Protein AF-A0A2V8PNI6-F1 (afdb_monomer_lite)

Foldseek 3Di:
DFDFPPPPVPVCPVPVDPDPPPPDAPWDWDQDPNDTFIWHFPQWDKGKDWDGDGDDPPDDQKDKDKTKMKMWTKGWTFGDDPVVVDSPGDIDIDIDIWMFMKIWIWGQDPVVRDTDTPDIDTDTDDDPPPCVVVVVVVVVVVVVVVVVVPDDPPPPPDD

Sequence (159 aa):
MVAQAIVAGKEFTHRVPLIPASQAPPYGALILDGQTRGGFFDGSGLRFSTGFVTIPLDAESQLTLSTTFSMSGIVDFQEINLQGGGLTGFTFSTDVFGSGIASFSLVFSPISREYEIRSAQYDFQPVPEPATLFLFATGIVGLAARYRSRHPKNDSSQS

Secondary structure (DSSP, 8-state):
--------------------TTS---EEEEEETTEEEEEE--S-EEEEEE---PPPTT--SEEEEEEEEEEEEEEEEEE-BTTTTBS-S-EEEEEEEEEEEEEEEEEEETTTTEEEEEEEEEEEPPPPPPHHHHHHHHHHHHHHHHHHTT---------

Structure (mmCIF, N/CA/C/O backbone):
data_AF-A0A2V8PNI6-F1
#
_entry.id   AF-A0A2V8PNI6-F1
#
loop_
_atom_site.group_PDB
_atom_site.id
_atom_site.type_symbol
_atom_site.label_atom_id
_atom_site.label_alt_id
_atom_site.label_comp_id
_atom_site.label_asym_id
_atom_site.label_entity_id
_atom_site.label_seq_id
_atom_site.pdbx_PDB_ins_code
_atom_site.Cartn_x
_atom_site.Cartn_y
_atom_site.Cartn_z
_atom_site.occupancy
_atom_site.B_iso_or_equiv
_atom_site.auth_seq_id
_atom_site.auth_comp_id
_atom_site.auth_asym_id
_atom_site.auth_atom_id
_atom_site.pdbx_PDB_model_num
ATOM 1 N N . MET A 1 1 ? 7.223 -16.211 -30.181 1.00 37.88 1 MET A N 1
ATOM 2 C CA . MET A 1 1 ? 8.232 -16.049 -29.112 1.00 37.88 1 MET A CA 1
ATOM 3 C C . MET A 1 1 ? 7.594 -15.127 -28.082 1.00 37.88 1 MET A C 1
ATOM 5 O O . MET A 1 1 ? 7.250 -14.021 -28.461 1.00 37.88 1 MET A O 1
ATOM 9 N N . VAL A 1 2 ? 7.272 -15.609 -26.878 1.00 30.47 2 VAL A N 1
ATOM 10 C CA . VAL A 1 2 ? 6.553 -14.832 -25.844 1.00 30.47 2 VAL A CA 1
ATOM 11 C C . VAL A 1 2 ? 7.596 -14.229 -24.909 1.00 30.47 2 VAL A C 1
ATOM 13 O O . VAL A 1 2 ? 8.375 -14.975 -24.320 1.00 30.47 2 VAL A O 1
ATOM 16 N N . ALA A 1 3 ? 7.649 -12.902 -24.803 1.00 33.03 3 ALA A N 1
ATOM 17 C CA . ALA A 1 3 ? 8.516 -12.225 -23.847 1.00 33.03 3 ALA A CA 1
ATOM 18 C C . ALA A 1 3 ? 7.805 -12.179 -22.486 1.00 33.03 3 ALA A C 1
ATOM 20 O O . ALA A 1 3 ? 6.832 -11.453 -22.304 1.00 33.03 3 ALA A O 1
ATOM 21 N N . GLN A 1 4 ? 8.258 -12.996 -21.536 1.00 29.08 4 GLN A N 1
ATOM 22 C CA . GLN A 1 4 ? 7.790 -12.928 -20.154 1.00 29.08 4 GLN A CA 1
ATOM 23 C C . GLN A 1 4 ? 8.568 -11.818 -19.442 1.00 29.08 4 GLN A C 1
ATOM 25 O O . GLN A 1 4 ? 9.727 -11.997 -19.071 1.00 29.08 4 GLN A O 1
ATOM 30 N N . ALA A 1 5 ? 7.939 -10.657 -19.265 1.00 37.09 5 ALA A N 1
ATOM 31 C CA . ALA A 1 5 ? 8.447 -9.635 -18.365 1.00 37.09 5 ALA A CA 1
ATOM 32 C C . ALA A 1 5 ? 8.143 -10.081 -16.930 1.00 37.09 5 ALA A C 1
ATOM 34 O O . ALA A 1 5 ? 7.051 -9.874 -16.404 1.00 37.09 5 ALA A O 1
ATOM 35 N N . ILE A 1 6 ? 9.104 -10.755 -16.301 1.00 34.34 6 ILE A N 1
ATOM 36 C CA . ILE A 1 6 ? 9.063 -10.980 -14.860 1.00 34.34 6 ILE A CA 1
ATOM 37 C C . ILE A 1 6 ? 9.345 -9.615 -14.233 1.00 34.34 6 ILE A C 1
ATOM 39 O O . ILE A 1 6 ? 10.499 -9.218 -14.081 1.00 34.34 6 ILE A O 1
ATOM 43 N N . VAL A 1 7 ? 8.286 -8.889 -13.864 1.00 43.44 7 VAL A N 1
ATOM 44 C CA . VAL A 1 7 ? 8.383 -7.863 -12.821 1.00 43.44 7 VAL A CA 1
ATOM 45 C C . VAL A 1 7 ? 8.657 -8.642 -11.545 1.00 43.44 7 VAL A C 1
ATOM 47 O O . VAL A 1 7 ? 7.753 -9.008 -10.798 1.00 43.44 7 VAL A O 1
ATOM 50 N N . ALA A 1 8 ? 9.917 -9.041 -11.371 1.00 35.94 8 ALA A N 1
ATOM 51 C CA . ALA A 1 8 ? 10.354 -9.655 -10.143 1.00 35.94 8 ALA A CA 1
ATOM 52 C C . ALA A 1 8 ? 10.006 -8.635 -9.073 1.00 35.94 8 ALA A C 1
ATOM 54 O O . ALA A 1 8 ? 10.401 -7.471 -9.190 1.00 35.94 8 ALA A O 1
ATOM 55 N N . GLY A 1 9 ? 9.252 -9.067 -8.062 1.00 37.91 9 GLY A N 1
ATOM 56 C CA . GLY A 1 9 ? 9.191 -8.381 -6.785 1.00 37.91 9 GLY A CA 1
ATOM 57 C C . GLY A 1 9 ? 10.607 -8.350 -6.235 1.00 37.91 9 GLY A C 1
ATOM 58 O O . GLY A 1 9 ? 10.981 -9.159 -5.393 1.00 37.91 9 GLY A O 1
ATOM 59 N N . LYS A 1 10 ? 11.434 -7.461 -6.786 1.00 37.44 10 LYS A N 1
ATOM 60 C CA . LYS A 1 10 ? 12.663 -7.013 -6.180 1.00 37.44 10 LYS A CA 1
ATOM 61 C C . LYS A 1 10 ? 12.152 -6.492 -4.860 1.00 37.44 10 LYS A C 1
ATOM 63 O O . LYS A 1 10 ? 11.359 -5.551 -4.859 1.00 37.44 10 LYS A O 1
ATOM 68 N N . GLU A 1 11 ? 12.496 -7.175 -3.771 1.00 37.81 11 GLU A N 1
ATOM 69 C CA . GLU A 1 11 ? 12.337 -6.591 -2.456 1.00 37.81 11 GLU A CA 1
ATOM 70 C C . GLU A 1 11 ? 12.980 -5.217 -2.567 1.00 37.81 11 GLU A C 1
ATOM 72 O O . GLU A 1 11 ? 14.203 -5.072 -2.594 1.00 37.81 11 GLU A O 1
ATOM 77 N N . PHE A 1 12 ? 12.142 -4.192 -2.699 1.00 35.97 12 PHE A N 1
ATOM 78 C CA . PHE A 1 12 ? 12.519 -2.834 -2.408 1.00 35.97 12 PHE A CA 1
ATOM 79 C C . PHE A 1 12 ? 12.603 -2.813 -0.885 1.00 35.97 12 PHE A C 1
ATOM 81 O O . PHE A 1 12 ? 11.815 -2.184 -0.189 1.00 35.97 12 PHE A O 1
ATOM 88 N N . THR A 1 13 ? 13.582 -3.545 -0.341 1.00 38.50 13 THR A N 1
ATOM 89 C CA . THR A 1 13 ? 14.234 -3.091 0.864 1.00 38.50 13 THR A CA 1
ATOM 90 C C . THR A 1 13 ? 14.837 -1.777 0.420 1.00 38.50 13 THR A C 1
ATOM 92 O O . THR A 1 13 ? 15.921 -1.735 -0.166 1.00 38.50 13 THR A O 1
ATOM 95 N N . HIS A 1 14 ? 14.087 -0.697 0.616 1.00 37.94 14 HIS A N 1
ATOM 96 C CA . HIS A 1 14 ? 14.656 0.626 0.630 1.00 37.94 14 HIS A CA 1
ATOM 97 C C . HIS A 1 14 ? 15.595 0.620 1.837 1.00 37.94 14 HIS A C 1
ATOM 99 O O . HIS A 1 14 ? 15.253 1.079 2.922 1.00 37.94 14 HIS A O 1
ATOM 105 N N . ARG A 1 15 ? 16.773 0.001 1.679 1.00 34.53 15 ARG A N 1
ATOM 106 C CA . ARG A 1 15 ? 17.906 0.232 2.553 1.00 34.53 15 ARG A CA 1
ATOM 107 C C . ARG A 1 15 ? 18.235 1.673 2.267 1.00 34.53 15 ARG A C 1
ATOM 109 O O . ARG A 1 15 ? 18.914 1.973 1.287 1.00 34.53 15 ARG A O 1
ATOM 116 N N . VAL A 1 16 ? 17.626 2.549 3.062 1.00 38.28 16 VAL A N 1
ATOM 117 C CA . VAL A 1 16 ? 18.055 3.929 3.192 1.00 38.28 16 VAL A CA 1
ATOM 118 C C . VAL A 1 16 ? 19.576 3.823 3.281 1.00 38.28 16 VAL A C 1
ATOM 120 O O . VAL A 1 16 ? 20.061 3.094 4.157 1.00 38.28 16 VAL A O 1
ATOM 123 N N . PRO A 1 17 ? 20.333 4.367 2.307 1.00 38.78 17 PRO A N 1
ATOM 124 C CA . PRO A 1 17 ? 21.782 4.337 2.394 1.00 38.78 17 PRO A CA 1
ATOM 125 C C . PRO A 1 17 ? 22.153 4.840 3.787 1.00 38.78 17 PRO A C 1
ATOM 127 O O . PRO A 1 17 ? 21.441 5.678 4.335 1.00 38.78 17 PRO A O 1
ATOM 130 N N . LEU A 1 18 ? 23.212 4.304 4.394 1.00 37.12 18 LEU A N 1
ATOM 131 C CA . LEU A 1 18 ? 23.774 4.920 5.591 1.00 37.12 18 LEU A CA 1
ATOM 132 C C . LEU A 1 18 ? 24.238 6.308 5.162 1.00 37.12 18 LEU A C 1
ATOM 134 O O . LEU A 1 18 ? 25.344 6.484 4.651 1.00 37.12 18 LEU A O 1
ATOM 138 N N . ILE A 1 19 ? 23.327 7.268 5.249 1.00 42.69 19 ILE A N 1
ATOM 139 C CA . ILE A 1 19 ? 23.621 8.642 4.946 1.00 42.69 19 ILE A CA 1
ATOM 140 C C . ILE A 1 19 ? 24.630 9.052 6.023 1.00 42.69 19 ILE A C 1
ATOM 142 O O . ILE A 1 19 ? 24.412 8.728 7.197 1.00 42.69 19 ILE A O 1
ATOM 146 N N . PRO A 1 20 ? 25.759 9.699 5.673 1.00 42.91 20 PRO A N 1
ATOM 147 C CA . PRO A 1 20 ? 26.619 10.312 6.678 1.00 42.91 20 PRO A CA 1
ATOM 148 C C . PRO A 1 20 ? 25.741 11.079 7.670 1.00 42.91 20 PRO A C 1
ATOM 150 O O . PRO A 1 20 ? 24.773 11.710 7.253 1.00 42.91 20 PRO A O 1
ATOM 153 N N . ALA A 1 21 ? 26.061 11.006 8.965 1.00 49.56 21 ALA A N 1
ATOM 154 C CA . ALA A 1 21 ? 25.253 11.493 10.093 1.00 49.56 21 ALA A CA 1
ATOM 155 C C . ALA A 1 21 ? 24.895 13.006 10.072 1.00 49.56 21 ALA A C 1
ATOM 157 O O . ALA A 1 21 ? 24.484 13.563 11.084 1.00 49.56 21 ALA A O 1
ATOM 158 N N . SER A 1 22 ? 25.069 13.686 8.937 1.00 45.97 22 SER A N 1
ATOM 159 C CA . SER A 1 22 ? 24.695 15.066 8.662 1.00 45.97 22 SER A CA 1
ATOM 160 C C . SER A 1 22 ? 23.414 15.253 7.830 1.00 45.97 22 SER A C 1
ATOM 162 O O . SER A 1 22 ? 22.974 16.397 7.728 1.00 45.97 22 SER A O 1
ATOM 164 N N . GLN A 1 23 ? 22.777 14.217 7.254 1.00 49.72 23 GLN A N 1
ATOM 165 C CA . GLN A 1 23 ? 21.367 14.370 6.843 1.00 49.72 23 GLN A CA 1
ATOM 166 C C . GLN A 1 23 ? 20.493 14.036 8.036 1.00 49.72 23 GLN A C 1
ATOM 168 O O . GLN A 1 23 ? 20.449 12.896 8.494 1.00 49.72 23 GLN A O 1
ATOM 173 N N . ALA A 1 24 ? 19.813 15.057 8.542 1.00 55.28 24 ALA A N 1
ATOM 174 C CA . ALA A 1 24 ? 18.769 14.866 9.521 1.00 55.28 24 ALA A CA 1
ATOM 175 C C . ALA A 1 24 ? 17.774 13.798 9.024 1.00 55.28 24 ALA A C 1
ATOM 177 O O . ALA A 1 24 ? 17.491 13.758 7.819 1.00 55.28 24 ALA A O 1
ATOM 178 N N . PRO A 1 25 ? 17.265 12.926 9.914 1.00 60.56 25 PRO A N 1
ATOM 179 C CA . PRO A 1 25 ? 16.262 11.941 9.535 1.00 60.56 25 PRO A CA 1
ATOM 180 C C . PRO A 1 25 ? 15.090 12.651 8.843 1.00 60.56 25 PRO A C 1
ATOM 182 O O . PRO A 1 25 ? 14.822 13.815 9.158 1.00 60.56 25 PRO A O 1
ATOM 185 N N . PRO A 1 26 ? 14.405 11.997 7.889 1.00 59.66 26 PRO A N 1
ATOM 186 C CA . PRO A 1 26 ? 13.266 12.604 7.218 1.00 59.66 26 PRO A CA 1
ATOM 187 C C . PRO A 1 26 ? 12.241 13.042 8.271 1.00 59.66 26 PRO A C 1
ATOM 189 O O . PRO A 1 26 ? 11.607 12.212 8.924 1.00 59.66 26 PRO A O 1
ATOM 192 N N . TYR A 1 27 ? 12.127 14.358 8.462 1.00 73.88 27 TYR A N 1
ATOM 193 C CA . TYR A 1 27 ? 11.178 14.940 9.398 1.00 73.88 27 TYR A CA 1
ATOM 194 C C . TYR A 1 27 ? 9.771 14.754 8.842 1.00 73.88 27 TYR A C 1
ATOM 196 O O . TYR A 1 27 ? 9.462 15.180 7.727 1.00 73.88 27 TYR A O 1
ATOM 204 N N . GLY A 1 28 ? 8.928 14.100 9.628 1.00 80.06 28 GLY A N 1
ATOM 205 C CA . GLY A 1 28 ? 7.522 13.886 9.342 1.00 80.06 28 GLY A CA 1
ATOM 206 C C . GLY A 1 28 ? 6.638 14.670 10.303 1.00 80.06 28 GLY A C 1
ATOM 207 O O . GLY A 1 28 ? 7.038 15.004 11.421 1.00 80.06 28 GLY A O 1
ATOM 208 N N . ALA A 1 29 ? 5.412 14.930 9.863 1.00 82.00 29 ALA A N 1
ATOM 209 C CA . ALA A 1 29 ? 4.339 15.392 10.725 1.00 82.00 29 ALA A CA 1
ATOM 210 C C . ALA A 1 29 ? 3.300 14.276 10.859 1.00 82.00 29 ALA A C 1
ATOM 212 O O . ALA A 1 29 ? 2.832 13.742 9.852 1.00 82.00 29 ALA A O 1
ATOM 213 N N . LEU A 1 30 ? 2.938 13.937 12.092 1.00 82.38 30 LEU A N 1
ATOM 214 C CA . LEU A 1 30 ? 1.871 12.993 12.402 1.00 82.38 30 LEU A CA 1
ATOM 215 C C . LEU A 1 30 ? 0.697 13.761 13.013 1.00 82.38 30 LEU A C 1
ATOM 217 O O . LEU A 1 30 ? 0.890 14.520 13.960 1.00 82.38 30 LEU A O 1
ATOM 221 N N . ILE A 1 31 ? -0.512 13.576 12.483 1.00 84.12 31 ILE A N 1
ATOM 222 C CA . ILE A 1 31 ? -1.729 14.167 13.053 1.00 84.12 31 ILE A CA 1
ATOM 223 C C . ILE A 1 31 ? -2.437 13.088 13.870 1.00 84.12 31 ILE A C 1
ATOM 225 O O . ILE A 1 31 ? -2.991 12.147 13.304 1.00 84.12 31 ILE A O 1
ATOM 229 N N . LEU A 1 32 ? -2.423 13.235 15.193 1.00 80.88 32 LEU A N 1
ATOM 230 C CA . LEU A 1 32 ? -3.137 12.368 16.136 1.00 80.88 32 LEU A CA 1
ATOM 231 C C . LEU A 1 32 ? -4.093 13.228 16.952 1.00 80.88 32 LEU A C 1
ATOM 233 O O . LEU A 1 32 ? -3.683 14.255 17.490 1.00 80.88 32 LEU A O 1
ATOM 237 N N . ASP A 1 33 ? -5.364 12.834 17.020 1.00 85.81 33 ASP A N 1
ATOM 238 C CA . ASP A 1 33 ? -6.404 13.548 17.776 1.00 85.81 33 ASP A CA 1
ATOM 239 C C . ASP A 1 33 ? -6.505 15.048 17.423 1.00 85.81 33 ASP A C 1
ATOM 241 O O . ASP A 1 33 ? -6.743 15.908 18.270 1.00 85.81 33 ASP A O 1
ATOM 245 N N . GLY A 1 34 ? -6.270 15.382 16.148 1.00 87.06 34 GLY A N 1
ATOM 246 C CA . GLY A 1 34 ? -6.270 16.761 15.651 1.00 87.06 34 GLY A CA 1
ATOM 247 C C . GLY A 1 34 ? -5.031 17.588 16.021 1.00 87.06 34 GLY A C 1
ATOM 248 O O . GLY A 1 34 ? -4.988 18.775 15.705 1.00 87.06 34 GLY A O 1
ATOM 249 N N . GLN A 1 35 ? -4.021 16.992 16.659 1.00 86.06 35 GLN A N 1
ATOM 250 C CA . GLN A 1 35 ? -2.749 17.637 16.991 1.00 86.06 35 GLN A CA 1
ATOM 251 C C . GLN A 1 35 ? -1.650 17.202 16.017 1.00 86.06 35 GLN A C 1
ATOM 253 O O . GLN A 1 35 ? -1.397 16.009 15.853 1.00 86.06 35 GLN A O 1
ATOM 258 N N . THR A 1 36 ? -0.964 18.170 15.408 1.00 86.38 36 THR A N 1
ATOM 259 C CA . THR A 1 36 ? 0.202 17.924 14.549 1.00 86.38 36 THR A CA 1
ATOM 260 C C . THR A 1 36 ? 1.458 17.773 15.400 1.00 86.38 36 THR A C 1
ATOM 262 O O . THR A 1 36 ? 1.859 18.709 16.092 1.00 86.38 36 THR A O 1
ATOM 265 N N . ARG A 1 37 ? 2.109 16.613 15.323 1.00 83.25 37 ARG A N 1
ATOM 266 C CA . ARG A 1 37 ? 3.341 16.280 16.046 1.00 83.25 37 ARG A CA 1
ATOM 267 C C . ARG A 1 37 ? 4.505 16.146 15.077 1.00 83.25 37 ARG A C 1
ATOM 269 O O . ARG A 1 37 ? 4.383 15.470 14.058 1.00 83.25 37 ARG A O 1
ATOM 276 N N . GLY A 1 38 ? 5.625 16.789 15.395 1.00 84.06 38 GLY A N 1
ATOM 277 C CA . GLY A 1 38 ? 6.867 16.678 14.633 1.00 84.06 38 GLY A CA 1
ATOM 278 C C . GLY A 1 38 ? 7.698 15.493 15.114 1.00 84.06 38 GLY A C 1
ATOM 279 O O . GLY A 1 38 ? 7.912 15.321 16.315 1.00 84.06 38 GLY A 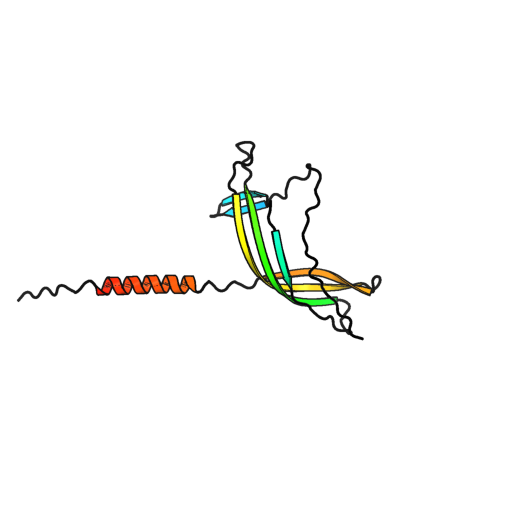O 1
ATOM 280 N N . GLY A 1 39 ? 8.181 14.682 14.185 1.00 84.81 39 GLY A N 1
ATOM 281 C CA . GLY A 1 39 ? 8.977 13.509 14.516 1.00 84.81 39 GLY A CA 1
ATOM 282 C C . GLY A 1 39 ? 9.654 12.918 13.297 1.00 84.81 39 GLY A C 1
ATOM 283 O O . GLY A 1 39 ? 9.838 13.596 12.284 1.00 84.81 39 GLY A O 1
ATOM 284 N N . PHE A 1 40 ? 10.034 11.656 13.398 1.00 83.44 40 PHE A N 1
ATOM 285 C CA . PHE A 1 40 ? 10.665 10.919 12.313 1.00 83.44 40 PHE A CA 1
ATOM 286 C C . PHE A 1 40 ? 10.152 9.484 12.283 1.00 83.44 40 PHE A C 1
ATOM 288 O O . PHE A 1 40 ? 9.767 8.921 13.307 1.00 83.44 40 PHE A O 1
ATOM 295 N N . PHE A 1 41 ? 10.129 8.913 11.084 1.00 81.19 41 PHE A N 1
ATOM 296 C CA . PHE A 1 41 ? 9.712 7.537 10.856 1.00 81.19 41 PHE A CA 1
ATOM 297 C C . PHE A 1 41 ? 10.930 6.613 10.917 1.00 81.19 41 PHE A C 1
ATOM 299 O O . PHE A 1 41 ? 11.450 6.203 9.879 1.00 81.19 41 PHE A O 1
ATOM 306 N N . ASP A 1 42 ? 11.434 6.350 12.122 1.00 80.94 42 ASP A N 1
ATOM 307 C CA . ASP A 1 42 ? 12.493 5.354 12.323 1.00 80.94 42 ASP A CA 1
ATOM 308 C C . ASP A 1 42 ? 11.888 3.959 12.387 1.00 80.94 42 ASP A C 1
ATOM 310 O O . ASP A 1 42 ? 10.814 3.783 12.941 1.00 80.94 42 ASP A O 1
ATOM 314 N N . GLY A 1 43 ? 12.532 2.972 11.772 1.00 80.94 43 GLY A N 1
ATOM 315 C CA . GLY A 1 43 ? 12.037 1.590 11.776 1.00 80.94 43 GLY A CA 1
ATOM 316 C C . GLY A 1 43 ? 10.780 1.316 10.935 1.00 80.94 43 GLY A C 1
ATOM 317 O O . GLY A 1 43 ? 10.384 0.157 10.812 1.00 80.94 43 GLY A O 1
ATOM 318 N N . SER A 1 44 ? 10.178 2.328 10.298 1.00 86.81 44 SER A N 1
ATOM 319 C CA . SER A 1 44 ? 9.053 2.129 9.377 1.00 86.81 44 SER A CA 1
ATOM 320 C C . SER A 1 44 ? 9.466 1.295 8.160 1.00 86.81 44 SER A C 1
ATOM 322 O O . SER A 1 44 ? 10.432 1.610 7.460 1.00 86.81 44 SER A O 1
ATOM 324 N N . GLY A 1 45 ? 8.700 0.249 7.863 1.00 88.62 45 GLY A N 1
ATOM 325 C CA . GLY A 1 45 ? 8.960 -0.655 6.749 1.00 88.62 45 GLY A CA 1
ATOM 326 C C . GLY A 1 45 ? 7.663 -1.171 6.152 1.00 88.62 45 GLY A C 1
ATOM 327 O O . GLY A 1 45 ? 6.907 -1.872 6.819 1.00 88.62 45 GLY A O 1
ATOM 328 N N . LEU A 1 46 ? 7.422 -0.853 4.880 1.00 88.56 46 LEU A N 1
ATOM 329 C CA . LEU A 1 46 ? 6.268 -1.334 4.124 1.00 88.56 46 LEU A CA 1
ATOM 330 C C . LEU A 1 46 ? 6.724 -2.326 3.057 1.00 88.56 46 LEU A C 1
ATOM 332 O O . LEU A 1 46 ? 7.622 -2.040 2.264 1.00 88.56 46 LEU A O 1
ATOM 336 N N . ARG A 1 47 ? 6.081 -3.491 3.023 1.00 91.88 47 ARG A N 1
ATOM 337 C CA . ARG A 1 47 ? 6.287 -4.517 2.004 1.00 91.88 47 ARG A CA 1
ATOM 338 C C . ARG A 1 47 ? 5.078 -4.560 1.088 1.00 91.88 47 ARG A C 1
ATOM 340 O O . ARG A 1 47 ? 3.956 -4.733 1.553 1.00 91.88 47 ARG A O 1
ATOM 347 N N . PHE A 1 48 ? 5.332 -4.465 -0.210 1.00 91.94 48 PHE A N 1
ATOM 348 C CA . PHE A 1 48 ? 4.324 -4.599 -1.253 1.00 91.94 48 PHE A CA 1
ATOM 349 C C . PHE A 1 48 ? 4.517 -5.928 -1.978 1.00 91.94 48 PHE A C 1
ATOM 351 O O . PHE A 1 48 ? 5.644 -6.337 -2.258 1.00 91.94 48 PHE A O 1
ATOM 358 N N . SER A 1 49 ? 3.412 -6.596 -2.278 1.00 93.69 49 SER A N 1
ATOM 359 C CA . SER A 1 49 ? 3.366 -7.815 -3.075 1.00 93.69 49 SER A CA 1
ATOM 360 C C . SER A 1 49 ? 2.395 -7.602 -4.226 1.00 93.69 49 SER A C 1
ATOM 362 O O . SER A 1 49 ? 1.256 -7.189 -4.012 1.00 93.69 49 SER A O 1
ATOM 364 N N . THR A 1 50 ? 2.842 -7.869 -5.447 1.00 91.50 50 THR A N 1
ATOM 365 C CA . THR A 1 50 ? 2.037 -7.722 -6.664 1.00 91.50 50 THR A CA 1
ATOM 366 C C . THR A 1 50 ? 1.992 -9.039 -7.425 1.00 91.50 50 THR A C 1
ATOM 368 O O . THR A 1 50 ? 2.882 -9.880 -7.294 1.00 91.50 50 THR A O 1
ATOM 371 N N . GLY A 1 51 ? 0.971 -9.205 -8.264 1.00 86.69 51 GLY A N 1
ATOM 372 C CA . GLY A 1 51 ? 0.955 -10.280 -9.255 1.00 86.69 51 GLY A CA 1
ATOM 373 C C . GLY A 1 51 ? 1.936 -10.041 -10.408 1.00 86.69 51 GLY A C 1
ATOM 374 O O . GLY A 1 51 ? 2.571 -8.991 -10.506 1.00 86.69 51 GLY A O 1
ATOM 375 N N . PHE A 1 52 ? 2.008 -11.012 -11.318 1.00 86.00 52 PHE A N 1
ATOM 376 C CA . PHE A 1 52 ? 2.712 -10.870 -12.593 1.00 86.00 52 PHE A CA 1
ATOM 377 C C . PHE A 1 52 ? 1.769 -10.326 -13.666 1.00 86.00 52 PHE A C 1
ATOM 379 O O . PHE A 1 52 ? 0.596 -10.697 -13.711 1.00 86.00 52 PHE A O 1
ATOM 386 N N . VAL A 1 53 ? 2.295 -9.490 -14.560 1.00 87.12 53 VAL A N 1
ATOM 387 C CA . VAL A 1 53 ? 1.566 -8.974 -15.723 1.00 87.12 53 VAL A CA 1
ATOM 388 C C . VAL A 1 53 ? 2.379 -9.281 -16.975 1.00 87.12 53 VAL A C 1
ATOM 390 O O . VAL A 1 53 ? 3.592 -9.092 -16.989 1.00 87.12 53 VAL A O 1
ATOM 393 N N . THR A 1 54 ? 1.722 -9.790 -18.018 1.00 89.56 54 THR A N 1
ATOM 394 C CA . THR A 1 54 ? 2.379 -10.083 -19.300 1.00 89.56 54 THR A CA 1
ATOM 395 C C . THR A 1 54 ? 2.218 -8.893 -20.235 1.00 89.56 54 THR A C 1
ATOM 397 O O . THR A 1 54 ? 1.105 -8.409 -20.419 1.00 89.56 54 THR A O 1
ATOM 400 N N . ILE A 1 55 ? 3.321 -8.439 -20.830 1.00 91.19 55 ILE A N 1
ATOM 401 C CA . ILE A 1 55 ? 3.309 -7.375 -21.836 1.00 91.19 55 ILE A CA 1
ATOM 402 C C . ILE A 1 55 ? 2.989 -8.003 -23.203 1.00 91.19 55 ILE A C 1
ATOM 404 O O . ILE A 1 55 ? 3.677 -8.951 -23.595 1.00 91.19 55 ILE A O 1
ATOM 408 N N . PRO A 1 56 ? 1.966 -7.519 -23.931 1.00 86.88 56 PRO A N 1
ATOM 409 C CA . PRO A 1 56 ? 1.676 -7.982 -25.286 1.00 86.88 56 PRO A CA 1
ATOM 410 C C . PRO A 1 56 ? 2.858 -7.751 -26.236 1.00 86.88 56 PRO A C 1
ATOM 412 O O . PRO A 1 56 ? 3.596 -6.776 -26.103 1.00 86.88 56 PRO A O 1
ATOM 415 N N . LEU A 1 57 ? 3.044 -8.640 -27.214 1.00 88.31 57 LEU A N 1
ATOM 416 C CA . LEU A 1 57 ? 4.155 -8.527 -28.172 1.00 88.31 57 LEU A CA 1
ATOM 417 C C . LEU A 1 57 ? 4.004 -7.314 -29.107 1.00 88.31 57 LEU A C 1
ATOM 419 O O . LEU A 1 57 ? 4.983 -6.817 -29.654 1.00 88.31 57 LEU A O 1
ATOM 423 N N . ASP A 1 58 ? 2.764 -6.882 -29.289 1.00 91.00 58 ASP A N 1
ATOM 424 C CA . ASP A 1 58 ? 2.289 -5.761 -30.091 1.00 91.00 58 ASP A CA 1
ATOM 425 C C . ASP A 1 58 ? 2.001 -4.511 -29.242 1.00 91.00 58 ASP A C 1
ATOM 427 O O . ASP A 1 58 ? 1.320 -3.596 -29.699 1.00 91.00 58 ASP A O 1
ATOM 431 N N . ALA A 1 59 ? 2.511 -4.462 -28.006 1.00 90.38 59 ALA A N 1
ATOM 432 C CA . ALA A 1 59 ? 2.332 -3.315 -27.128 1.00 90.38 59 ALA A CA 1
ATOM 433 C C . ALA A 1 59 ? 2.937 -2.029 -27.721 1.00 90.38 59 ALA A C 1
ATOM 435 O O . ALA A 1 59 ? 4.010 -2.034 -28.331 1.00 90.38 59 ALA A O 1
ATOM 436 N N . GLU A 1 60 ? 2.229 -0.919 -27.516 1.00 94.50 60 GLU A N 1
ATOM 437 C CA . GLU A 1 60 ? 2.649 0.414 -27.943 1.00 94.50 60 GLU A CA 1
ATOM 438 C C . GLU A 1 60 ? 3.887 0.906 -27.176 1.00 94.50 60 GLU A C 1
ATOM 440 O O . GLU A 1 60 ? 4.215 0.426 -26.093 1.00 94.50 60 GLU A O 1
ATOM 445 N N . SER A 1 61 ? 4.554 1.944 -27.695 1.00 95.56 61 SER A N 1
ATOM 446 C CA . SER A 1 61 ? 5.717 2.553 -27.030 1.00 95.56 61 SER A CA 1
ATOM 447 C C . SER A 1 61 ? 5.392 3.196 -25.678 1.00 95.56 61 SER A C 1
ATOM 449 O O . SER A 1 61 ? 6.310 3.494 -24.913 1.00 95.56 61 SER A O 1
ATOM 451 N N . GLN A 1 62 ? 4.110 3.410 -25.374 1.00 96.75 62 GLN A N 1
ATOM 452 C CA . GLN A 1 62 ? 3.615 3.827 -24.068 1.00 96.75 62 GLN A CA 1
ATOM 453 C C . GLN A 1 62 ? 2.478 2.898 -23.656 1.00 96.75 62 GLN A C 1
ATOM 455 O O . GLN A 1 62 ? 1.556 2.655 -24.427 1.00 96.75 62 GLN A O 1
ATOM 460 N N . LEU A 1 63 ? 2.543 2.384 -22.436 1.00 96.06 63 LEU A N 1
ATOM 461 C CA . LEU A 1 63 ? 1.624 1.364 -21.948 1.00 96.06 63 LEU A CA 1
ATOM 462 C C . LEU A 1 63 ? 1.286 1.641 -20.488 1.00 96.06 63 LEU A C 1
ATOM 464 O O . LEU A 1 63 ? 2.167 1.975 -19.696 1.00 96.06 63 LEU A O 1
ATOM 468 N N . THR A 1 64 ? 0.024 1.448 -20.115 1.00 96.38 64 THR A N 1
ATOM 469 C CA . THR A 1 64 ? -0.395 1.416 -18.713 1.00 96.38 64 THR A CA 1
ATOM 470 C C . THR A 1 64 ? -0.751 -0.010 -18.320 1.00 96.38 64 THR A C 1
ATOM 472 O O . THR A 1 64 ? -1.631 -0.621 -18.923 1.00 96.38 64 THR A O 1
ATOM 475 N N . LEU A 1 65 ? -0.071 -0.538 -17.304 1.00 95.50 65 LEU A N 1
ATOM 476 C CA . LEU A 1 65 ? -0.363 -1.843 -16.718 1.00 95.50 65 LEU A CA 1
ATOM 477 C C . LEU A 1 65 ? -1.003 -1.660 -15.352 1.00 95.50 65 LEU A C 1
ATOM 479 O O . LEU A 1 65 ? -0.450 -0.961 -14.509 1.00 95.50 65 LEU A O 1
ATOM 483 N N . SER A 1 66 ? -2.116 -2.345 -15.113 1.00 95.88 66 SER A N 1
ATOM 484 C CA . SER A 1 66 ? -2.767 -2.367 -13.806 1.00 95.88 66 SER A CA 1
ATOM 485 C C . SER A 1 66 ? -2.734 -3.774 -13.222 1.00 95.88 66 SER A C 1
ATOM 487 O O . SER A 1 66 ? -3.017 -4.753 -13.912 1.00 95.88 66 SER A O 1
ATOM 489 N N . THR A 1 67 ? -2.382 -3.881 -11.944 1.00 96.38 67 THR A N 1
ATOM 490 C CA . THR A 1 67 ? -2.359 -5.148 -11.203 1.00 96.38 67 THR A CA 1
ATOM 491 C C . THR A 1 67 ? -2.849 -4.943 -9.782 1.00 96.38 67 THR A C 1
ATOM 493 O O . THR A 1 67 ? -2.731 -3.856 -9.220 1.00 96.38 67 THR A O 1
ATOM 496 N N . THR A 1 68 ? -3.396 -5.990 -9.179 1.00 96.38 68 THR A N 1
ATOM 497 C CA . THR A 1 68 ? -3.724 -5.965 -7.756 1.00 96.38 68 THR A CA 1
ATOM 498 C C . THR A 1 68 ? -2.452 -6.068 -6.922 1.00 96.38 68 THR A C 1
ATOM 500 O O . THR A 1 68 ? -1.550 -6.848 -7.251 1.00 96.38 68 THR A O 1
ATOM 503 N N . PHE A 1 69 ? -2.405 -5.338 -5.812 1.00 95.56 69 PHE A N 1
ATOM 504 C CA . PHE A 1 69 ? -1.337 -5.445 -4.825 1.00 95.56 69 PHE A CA 1
ATOM 505 C C . PHE A 1 69 ? -1.891 -5.691 -3.423 1.00 95.56 69 PHE A C 1
ATOM 507 O O . PHE A 1 69 ? -3.008 -5.284 -3.095 1.00 95.56 69 PHE A O 1
ATOM 514 N N . SER A 1 70 ? -1.075 -6.321 -2.584 1.00 95.38 70 SER A N 1
ATOM 515 C CA . SER A 1 70 ? -1.228 -6.316 -1.133 1.00 95.38 70 SER A CA 1
ATOM 516 C C . SER A 1 70 ? -0.032 -5.624 -0.485 1.00 95.38 70 SER A C 1
ATOM 518 O O . SER A 1 70 ? 1.080 -5.633 -1.015 1.00 95.38 70 SER A O 1
ATOM 520 N N . MET A 1 71 ? -0.276 -4.983 0.650 1.00 95.38 71 MET A N 1
ATOM 521 C CA . MET A 1 71 ? 0.714 -4.272 1.442 1.00 95.38 71 MET A CA 1
ATOM 522 C C . MET A 1 71 ? 0.627 -4.747 2.889 1.00 95.38 71 MET A C 1
ATOM 524 O O . MET A 1 71 ? -0.466 -4.879 3.442 1.00 95.38 71 MET A O 1
ATOM 528 N N . SER A 1 72 ? 1.778 -4.977 3.503 1.00 95.81 72 SER A N 1
ATOM 529 C CA . SER A 1 72 ? 1.900 -5.274 4.928 1.00 95.81 72 SER A CA 1
ATOM 530 C C . SER A 1 72 ? 3.173 -4.645 5.470 1.00 95.81 72 SER A C 1
ATOM 532 O O . SER A 1 72 ? 4.195 -4.661 4.780 1.00 95.81 72 SER A O 1
ATOM 534 N N . GLY A 1 73 ? 3.159 -4.155 6.697 1.00 93.94 73 GLY A N 1
ATOM 535 C CA . GLY A 1 73 ? 4.357 -3.598 7.302 1.00 93.94 73 GLY A CA 1
ATOM 536 C C . GLY A 1 73 ? 4.087 -2.956 8.644 1.00 93.94 73 GLY A C 1
ATOM 537 O O . GLY A 1 73 ? 3.003 -3.107 9.198 1.00 93.94 73 GLY A O 1
ATOM 538 N N . ILE A 1 74 ? 5.077 -2.222 9.130 1.00 92.75 74 ILE A N 1
ATOM 539 C CA . ILE A 1 74 ? 4.995 -1.463 10.374 1.00 92.75 74 ILE A CA 1
ATOM 540 C C . ILE A 1 74 ? 5.257 -0.003 10.032 1.00 92.75 74 ILE A C 1
ATOM 542 O O . ILE A 1 74 ? 6.208 0.312 9.311 1.00 92.75 74 ILE A O 1
ATOM 546 N N . VAL A 1 75 ? 4.406 0.880 10.543 1.00 90.62 75 VAL A N 1
ATOM 547 C CA . VAL A 1 75 ? 4.687 2.312 10.610 1.00 90.62 75 VAL A CA 1
ATOM 548 C C . VAL A 1 75 ? 5.067 2.618 12.045 1.00 90.62 75 VAL A C 1
ATOM 550 O O . VAL A 1 75 ? 4.265 2.427 12.955 1.00 90.62 75 VAL A O 1
ATOM 553 N N . ASP A 1 76 ? 6.296 3.075 12.219 1.00 91.44 76 ASP A N 1
ATOM 554 C CA . ASP A 1 76 ? 6.861 3.511 13.487 1.00 91.44 76 ASP A CA 1
ATOM 555 C C . ASP A 1 76 ? 7.255 4.988 13.379 1.00 91.44 76 ASP A C 1
ATOM 557 O O . ASP A 1 76 ? 7.868 5.412 12.394 1.00 91.44 76 ASP A O 1
ATOM 561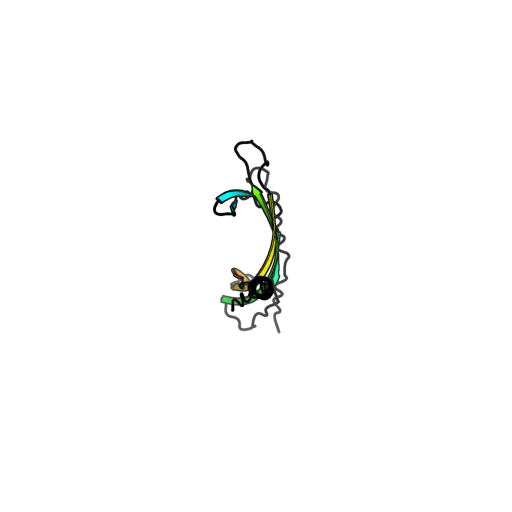 N N . PHE A 1 77 ? 6.804 5.782 14.344 1.00 89.50 77 PHE A N 1
ATOM 562 C CA . PHE A 1 77 ? 6.981 7.222 14.434 1.00 89.50 77 PHE A CA 1
ATOM 563 C C . PHE A 1 77 ? 7.476 7.582 15.828 1.00 89.50 77 PHE A C 1
ATOM 565 O O . PHE A 1 77 ? 6.842 7.258 16.835 1.00 89.50 77 PHE A O 1
ATOM 572 N N . GLN A 1 78 ? 8.564 8.342 15.877 1.00 89.12 78 GLN A N 1
ATOM 573 C CA . GLN A 1 78 ? 9.141 8.844 17.111 1.00 89.12 78 GLN A CA 1
ATOM 574 C C . GLN A 1 78 ? 9.067 10.371 17.150 1.00 89.12 78 GLN A C 1
ATOM 576 O O . GLN A 1 78 ? 9.600 11.068 16.283 1.00 89.12 78 GLN A O 1
ATOM 581 N N . GLU A 1 79 ? 8.392 10.902 18.166 1.00 87.38 79 GLU A N 1
ATOM 582 C CA . GLU A 1 79 ? 8.270 12.341 18.389 1.00 87.38 79 GLU A CA 1
ATOM 583 C C . GLU A 1 79 ? 9.589 12.942 18.900 1.00 87.38 79 GLU A C 1
ATOM 585 O O . GLU A 1 79 ? 10.255 12.391 19.782 1.00 87.38 79 GLU A O 1
ATOM 590 N N . ILE A 1 80 ? 9.943 14.122 18.383 1.00 80.12 80 ILE A N 1
ATOM 591 C CA . ILE A 1 80 ? 11.088 14.893 18.878 1.00 80.12 80 ILE A CA 1
ATOM 592 C C . ILE A 1 80 ? 10.579 15.936 19.869 1.00 80.12 80 ILE A C 1
ATOM 594 O O . ILE A 1 80 ? 9.903 16.892 19.487 1.00 80.12 80 ILE A O 1
ATOM 598 N N . ASN A 1 81 ? 10.967 15.809 21.139 1.00 78.06 81 ASN A N 1
ATOM 599 C CA . ASN A 1 81 ? 10.701 16.843 22.132 1.00 78.06 81 ASN A CA 1
ATOM 600 C C . ASN A 1 81 ? 11.871 17.836 22.211 1.00 78.06 81 ASN A C 1
ATOM 602 O O . ASN A 1 81 ? 12.860 17.629 22.918 1.00 78.06 81 ASN A O 1
ATOM 606 N N . LEU A 1 82 ? 11.732 18.956 21.500 1.00 69.06 82 LEU A N 1
ATOM 607 C CA . LEU A 1 82 ? 12.747 20.012 21.460 1.00 69.06 82 LEU A CA 1
ATOM 608 C C . LEU A 1 82 ? 12.916 20.759 22.795 1.00 69.06 82 LEU A C 1
ATOM 610 O O . LEU A 1 82 ? 13.946 21.397 22.990 1.00 69.06 82 LEU A O 1
ATOM 614 N N . GLN A 1 83 ? 11.956 20.680 23.726 1.00 74.00 83 GLN A N 1
ATOM 615 C CA . GLN A 1 83 ? 12.051 21.380 25.017 1.00 74.00 83 GLN A CA 1
ATOM 616 C C . GLN A 1 83 ? 13.009 20.690 26.000 1.00 74.00 83 GLN A C 1
ATOM 618 O O . GLN A 1 83 ? 13.528 21.342 26.902 1.00 74.00 83 GLN A O 1
ATOM 623 N N . GLY A 1 84 ? 13.256 19.387 25.827 1.00 67.50 84 GLY A N 1
ATOM 624 C CA . GLY A 1 84 ? 14.104 18.584 26.716 1.00 67.50 84 GLY A CA 1
ATOM 625 C C . GLY A 1 84 ? 15.464 18.188 26.137 1.00 67.50 84 GLY A C 1
ATOM 626 O O . GLY A 1 84 ? 16.232 17.525 26.826 1.00 67.50 84 GLY A O 1
ATOM 627 N N . GLY A 1 85 ? 15.764 18.547 24.884 1.00 63.28 85 GLY A N 1
ATOM 628 C CA . GLY A 1 85 ? 17.036 18.205 24.235 1.00 63.28 85 GLY A CA 1
ATOM 629 C C . GLY A 1 85 ? 17.268 16.702 24.010 1.00 63.28 85 GLY A C 1
ATOM 630 O O . GLY A 1 85 ? 18.414 16.292 23.843 1.00 63.28 85 GLY A O 1
ATOM 631 N N . GLY A 1 86 ? 16.214 15.875 24.005 1.00 65.69 86 GLY A N 1
ATOM 632 C CA . GLY A 1 86 ? 16.322 14.419 23.861 1.00 65.69 86 GLY A CA 1
ATOM 633 C C . GLY A 1 86 ? 15.099 13.760 23.216 1.00 65.69 86 GLY A C 1
ATOM 634 O O . GLY A 1 86 ? 14.056 14.386 23.028 1.00 65.69 86 GLY A O 1
ATOM 635 N N . LEU A 1 87 ? 15.228 12.468 22.893 1.00 65.19 87 LEU A N 1
ATOM 636 C CA . LEU A 1 87 ? 14.153 11.606 22.380 1.00 65.19 87 LEU A CA 1
ATOM 637 C C . LEU A 1 87 ? 13.222 11.149 23.516 1.00 65.19 87 LEU A C 1
ATOM 639 O O . LEU A 1 87 ? 13.081 9.962 23.787 1.00 65.19 87 LEU A O 1
ATOM 643 N N . THR A 1 88 ? 12.633 12.096 24.241 1.00 65.69 88 THR A N 1
ATOM 644 C CA . THR A 1 88 ? 11.694 11.817 25.344 1.00 65.69 88 THR A CA 1
ATOM 645 C C . THR A 1 88 ? 10.231 11.926 24.914 1.00 65.69 88 THR A C 1
ATOM 647 O O . THR A 1 88 ? 9.341 12.025 25.757 1.00 65.69 88 THR A O 1
ATOM 650 N N . GLY A 1 89 ? 9.983 11.959 23.602 1.00 73.19 89 GLY A N 1
ATOM 651 C CA . GLY A 1 89 ? 8.648 12.031 23.025 1.00 73.19 89 GLY A CA 1
ATOM 652 C C . GLY A 1 89 ? 7.895 10.702 23.065 1.00 73.19 89 GLY A C 1
ATOM 653 O O . GLY A 1 89 ? 8.390 9.680 23.542 1.00 73.19 89 GLY A O 1
ATOM 654 N N . PHE A 1 90 ? 6.673 10.731 22.547 1.00 83.62 90 PHE A N 1
ATOM 655 C CA . PHE A 1 90 ? 5.863 9.542 22.320 1.00 83.62 90 PHE A CA 1
ATOM 656 C C . PHE A 1 90 ? 6.375 8.734 21.112 1.00 83.62 90 PHE A C 1
ATOM 658 O O . PHE A 1 90 ? 6.747 9.303 20.083 1.00 83.62 90 PHE A O 1
ATOM 665 N N . THR A 1 91 ? 6.356 7.405 21.238 1.00 88.00 91 THR A N 1
ATOM 666 C CA . THR A 1 91 ? 6.573 6.468 20.128 1.00 88.00 91 THR A CA 1
ATOM 667 C C . THR A 1 91 ? 5.236 5.862 19.725 1.00 88.00 91 THR A C 1
ATOM 669 O O . THR A 1 91 ? 4.514 5.320 20.564 1.00 88.00 91 THR A O 1
ATOM 672 N N . PHE A 1 92 ? 4.921 5.939 18.439 1.00 88.56 92 PHE A N 1
ATOM 673 C CA . PHE A 1 92 ? 3.752 5.326 17.831 1.00 88.56 92 PHE A CA 1
ATOM 674 C C . PHE A 1 92 ? 4.207 4.231 16.882 1.00 88.56 92 PHE A C 1
ATOM 676 O O . PHE A 1 92 ? 4.840 4.533 15.881 1.00 88.56 92 PHE A O 1
ATOM 683 N N . SER A 1 93 ? 3.832 2.986 17.158 1.00 93.06 93 SER A N 1
ATOM 684 C CA . SER A 1 93 ? 4.083 1.867 16.256 1.00 93.06 93 SER A CA 1
ATOM 685 C C . SER A 1 93 ? 2.775 1.146 15.968 1.00 93.06 93 SER A C 1
ATOM 687 O O . SER A 1 93 ? 2.010 0.838 16.888 1.00 93.06 93 SER A O 1
ATOM 689 N N . THR A 1 94 ? 2.486 0.914 14.691 1.00 93.88 94 THR A N 1
ATOM 690 C CA . THR A 1 94 ? 1.279 0.208 14.265 1.00 93.88 94 THR A CA 1
ATOM 691 C C . THR A 1 94 ? 1.556 -0.675 13.057 1.00 93.88 94 THR A C 1
ATOM 693 O O . THR A 1 94 ? 2.265 -0.280 12.127 1.00 93.88 94 THR A O 1
ATOM 696 N N . ASP A 1 95 ? 0.977 -1.874 13.067 1.00 94.56 95 ASP A N 1
ATOM 697 C CA . ASP A 1 95 ? 0.938 -2.725 11.888 1.00 94.56 95 ASP A CA 1
ATOM 698 C C . ASP A 1 95 ? -0.021 -2.123 10.859 1.00 94.56 95 ASP A C 1
ATOM 700 O O . ASP A 1 95 ? -1.171 -1.790 11.161 1.00 94.56 95 ASP A O 1
ATOM 704 N N . VAL A 1 96 ? 0.436 -2.018 9.616 1.00 92.06 96 VAL A N 1
ATOM 705 C CA . VAL A 1 96 ? -0.367 -1.518 8.504 1.00 92.06 96 VAL A CA 1
ATOM 706 C C . VAL A 1 96 ? -0.561 -2.631 7.494 1.00 92.06 96 VAL A C 1
ATOM 708 O O . VAL A 1 96 ? 0.399 -3.206 6.981 1.00 92.06 96 VAL A O 1
ATOM 711 N N . PHE A 1 97 ? -1.822 -2.893 7.168 1.00 93.94 97 PHE A N 1
ATOM 712 C CA . PHE A 1 97 ? -2.223 -3.823 6.123 1.00 93.94 97 PHE A CA 1
ATOM 713 C C . PHE A 1 97 ? -3.095 -3.095 5.110 1.00 93.94 97 PHE A C 1
ATOM 715 O O . PHE A 1 97 ? -3.911 -2.246 5.469 1.00 93.94 97 PHE A O 1
ATOM 722 N N . GLY A 1 98 ? -2.936 -3.432 3.838 1.00 93.31 98 GLY A N 1
ATOM 723 C CA . GLY A 1 98 ? -3.720 -2.832 2.771 1.00 93.31 98 GLY A CA 1
ATOM 724 C C . GLY A 1 98 ? -3.742 -3.694 1.524 1.00 93.31 98 GLY A C 1
ATOM 725 O O . GLY A 1 98 ? -2.937 -4.607 1.348 1.00 93.31 98 GLY A O 1
ATOM 726 N N . SER A 1 99 ? -4.678 -3.394 0.638 1.00 95.81 99 SER A N 1
ATOM 727 C CA . SER A 1 99 ? -4.698 -3.941 -0.714 1.00 95.81 99 SER A CA 1
ATOM 728 C C . SER A 1 99 ? -5.274 -2.906 -1.666 1.00 95.81 99 SER A C 1
ATOM 730 O O . SER A 1 99 ? -5.944 -1.964 -1.236 1.00 95.81 99 SER A O 1
ATOM 732 N N . GLY A 1 100 ? -4.979 -3.043 -2.949 1.00 95.75 100 GLY A N 1
ATOM 733 C CA . GLY A 1 100 ? -5.411 -2.064 -3.929 1.00 95.75 100 GLY A CA 1
ATOM 734 C C . GLY A 1 100 ? -5.050 -2.436 -5.352 1.00 95.75 100 GLY A C 1
ATOM 735 O O . GLY A 1 100 ? -4.681 -3.575 -5.647 1.00 95.75 100 GLY A O 1
ATOM 736 N N . ILE A 1 101 ? -5.155 -1.445 -6.230 1.00 96.25 101 ILE A N 1
ATOM 737 C CA . ILE A 1 101 ? -4.740 -1.530 -7.626 1.00 96.25 101 ILE A CA 1
ATOM 738 C C . ILE A 1 101 ? -3.511 -0.642 -7.803 1.00 96.25 101 ILE A C 1
ATOM 740 O O . ILE A 1 101 ? -3.521 0.531 -7.441 1.00 96.25 101 ILE A O 1
ATOM 744 N N . ALA A 1 102 ? -2.441 -1.214 -8.340 1.00 96.25 102 ALA A N 1
ATOM 745 C CA . ALA A 1 102 ? -1.250 -0.491 -8.744 1.00 96.25 102 ALA A CA 1
ATOM 746 C C . ALA A 1 102 ? -1.293 -0.304 -10.260 1.00 96.25 102 ALA A C 1
ATOM 748 O O . ALA A 1 102 ? -1.458 -1.280 -10.995 1.00 96.25 102 ALA A O 1
ATOM 749 N N . SER A 1 103 ? -1.136 0.936 -10.712 1.00 96.06 103 SER A N 1
ATOM 750 C CA . SER A 1 103 ? -1.109 1.325 -12.118 1.00 96.06 103 SER A CA 1
ATOM 751 C C . SER A 1 103 ? 0.277 1.847 -12.476 1.00 96.06 103 SER A C 1
ATOM 753 O O . SER A 1 103 ? 0.733 2.857 -11.942 1.00 96.06 103 SER A O 1
ATOM 755 N N . PHE A 1 104 ? 0.954 1.155 -13.383 1.00 94.88 104 PHE A N 1
ATOM 756 C CA . PHE A 1 104 ? 2.294 1.479 -13.854 1.00 94.88 104 PHE A CA 1
ATOM 757 C C . PHE A 1 104 ? 2.213 2.071 -15.254 1.00 94.88 104 PHE A C 1
ATOM 759 O O . PHE A 1 104 ? 1.671 1.437 -16.157 1.00 94.88 104 PHE A O 1
ATOM 766 N N . SER A 1 105 ? 2.772 3.262 -15.452 1.00 96.56 105 SER A N 1
ATOM 767 C CA . SER A 1 105 ? 3.027 3.792 -16.791 1.00 96.56 105 SER A CA 1
ATOM 768 C C . SER A 1 105 ? 4.419 3.364 -17.217 1.00 96.56 105 SER A C 1
ATOM 770 O O . SER A 1 105 ? 5.398 3.677 -16.537 1.00 96.56 105 SER A O 1
ATOM 772 N N . LEU A 1 106 ? 4.506 2.651 -18.332 1.00 96.25 106 LEU A N 1
ATOM 773 C CA . LEU A 1 106 ? 5.752 2.210 -18.932 1.00 96.25 106 LEU A CA 1
ATOM 774 C C . LEU A 1 106 ? 5.982 2.936 -20.252 1.00 96.25 106 LEU A C 1
ATOM 776 O O . LEU A 1 106 ? 5.041 3.219 -20.997 1.00 96.25 106 LEU A O 1
ATOM 780 N N . VAL A 1 107 ? 7.249 3.204 -20.545 1.00 97.50 107 VAL A N 1
ATOM 781 C CA . VAL A 1 107 ? 7.709 3.733 -21.829 1.00 97.50 107 VAL A CA 1
ATOM 782 C C . VAL A 1 107 ? 8.748 2.782 -22.398 1.00 97.50 107 VAL A C 1
ATOM 784 O O . VAL A 1 107 ? 9.680 2.386 -21.703 1.00 97.50 107 VAL A O 1
ATOM 787 N N . PHE A 1 108 ? 8.600 2.421 -23.666 1.00 96.50 108 PHE A N 1
ATOM 788 C CA . PHE A 1 108 ? 9.597 1.639 -24.378 1.00 96.50 108 PHE A CA 1
ATOM 789 C C . PHE A 1 108 ? 10.812 2.505 -24.716 1.00 96.50 108 PHE A C 1
ATOM 791 O O . PHE A 1 108 ? 10.692 3.542 -25.375 1.00 96.50 108 PHE A O 1
ATOM 798 N N . SER A 1 109 ? 11.991 2.054 -24.305 1.00 96.00 109 SER A N 1
ATOM 799 C CA . SER A 1 109 ? 13.257 2.707 -24.612 1.00 96.00 109 SER A CA 1
ATOM 800 C C . SER A 1 109 ? 13.880 2.076 -25.862 1.00 96.00 109 SER A C 1
ATOM 802 O O . SER A 1 109 ? 14.239 0.897 -25.851 1.00 96.00 109 SER A O 1
ATOM 804 N N . PRO A 1 110 ? 14.053 2.828 -26.968 1.00 93.69 110 PRO A N 1
ATOM 805 C CA . PRO A 1 110 ? 14.604 2.271 -28.206 1.00 93.69 110 PRO A CA 1
ATOM 806 C C . PRO A 1 110 ? 16.094 1.914 -28.093 1.00 93.69 110 PRO A C 1
ATOM 808 O O . PRO A 1 110 ? 16.603 1.161 -28.923 1.00 93.69 110 PRO A O 1
ATOM 811 N N . ILE A 1 111 ? 16.791 2.450 -27.083 1.00 95.25 111 ILE A N 1
ATOM 812 C CA . ILE A 1 111 ? 18.222 2.224 -26.850 1.00 95.25 111 ILE A CA 1
ATOM 813 C C . ILE A 1 111 ? 18.434 0.902 -26.107 1.00 95.25 111 ILE A C 1
ATOM 815 O O . ILE A 1 111 ? 19.175 0.049 -26.592 1.00 95.25 111 ILE A O 1
ATOM 819 N N . SER A 1 112 ? 17.774 0.717 -24.958 1.00 95.12 112 SER A N 1
ATOM 820 C CA . SER A 1 112 ? 17.869 -0.522 -24.168 1.00 95.12 112 SER A CA 1
ATOM 821 C C . SER A 1 112 ? 17.011 -1.652 -24.737 1.00 95.12 112 SER A C 1
ATOM 823 O O . SER A 1 112 ? 17.279 -2.815 -24.456 1.00 95.12 112 SER A O 1
ATOM 825 N N . ARG A 1 113 ? 16.024 -1.327 -25.585 1.00 93.44 113 ARG A N 1
ATOM 826 C CA . ARG A 1 113 ? 14.992 -2.248 -26.092 1.00 93.44 113 ARG A CA 1
ATOM 827 C C . ARG A 1 113 ? 14.164 -2.888 -24.976 1.00 93.44 113 ARG A C 1
ATOM 829 O O . ARG A 1 113 ? 13.688 -4.013 -25.120 1.00 93.44 113 ARG A O 1
ATOM 836 N N . GLU A 1 114 ? 13.972 -2.155 -23.887 1.00 94.00 114 GLU A N 1
ATOM 837 C CA . GLU A 1 114 ? 13.208 -2.577 -22.716 1.00 94.00 114 GLU A CA 1
ATOM 838 C C . GLU A 1 114 ? 12.130 -1.541 -22.372 1.00 94.00 114 GLU A C 1
ATOM 840 O O . GLU A 1 114 ? 12.204 -0.376 -22.772 1.00 94.00 114 GLU A O 1
ATOM 845 N N . TYR A 1 115 ? 11.107 -1.974 -21.633 1.00 93.81 115 TYR A N 1
ATOM 846 C CA . TYR A 1 115 ? 10.131 -1.065 -21.039 1.00 93.81 115 TYR A CA 1
ATOM 847 C C . TYR A 1 115 ? 10.667 -0.524 -19.716 1.00 93.81 115 TYR A C 1
ATOM 849 O O . TYR A 1 115 ? 10.991 -1.286 -18.806 1.00 93.81 115 TYR A O 1
ATOM 857 N N . GLU A 1 116 ? 10.704 0.796 -19.597 1.00 94.12 116 GLU A N 1
ATOM 858 C CA . GLU A 1 116 ? 11.106 1.505 -18.389 1.00 94.12 116 GLU A CA 1
ATOM 859 C C . GLU A 1 116 ? 9.863 2.026 -17.663 1.00 94.12 116 GLU A C 1
ATOM 861 O O . GLU A 1 116 ? 8.933 2.551 -18.281 1.00 94.12 116 GLU A O 1
ATOM 866 N N . ILE A 1 117 ? 9.830 1.880 -16.337 1.00 93.88 117 ILE A N 1
ATOM 867 C CA . ILE A 1 117 ? 8.727 2.392 -15.519 1.00 93.88 117 ILE A CA 1
ATOM 868 C C . ILE A 1 117 ? 8.884 3.907 -15.397 1.00 93.88 117 ILE A C 1
ATOM 870 O O . ILE A 1 117 ? 9.852 4.398 -14.819 1.00 93.88 117 ILE A O 1
ATOM 874 N N . ARG A 1 118 ? 7.904 4.649 -15.910 1.00 95.94 118 ARG A N 1
ATOM 875 C CA . ARG A 1 118 ? 7.850 6.112 -15.857 1.00 95.94 118 ARG A CA 1
ATOM 876 C C . ARG A 1 118 ? 7.120 6.620 -14.619 1.00 95.94 118 ARG A C 1
ATOM 878 O O . ARG A 1 118 ? 7.537 7.611 -14.025 1.00 95.94 118 ARG A O 1
ATOM 885 N N . SER A 1 119 ? 6.025 5.969 -14.241 1.00 94.75 119 SER A N 1
ATOM 886 C CA . SER A 1 119 ? 5.280 6.293 -13.023 1.00 94.75 119 SER A CA 1
ATOM 887 C C . SER A 1 119 ? 4.591 5.062 -12.447 1.00 94.75 119 SER A C 1
ATOM 889 O O . SER A 1 119 ? 4.312 4.096 -13.158 1.00 94.75 119 SER A O 1
ATOM 891 N N . ALA A 1 120 ? 4.320 5.113 -11.145 1.00 93.56 120 ALA A N 1
ATOM 892 C CA . ALA A 1 120 ? 3.515 4.138 -10.428 1.00 93.56 120 ALA A CA 1
ATOM 893 C C . ALA A 1 120 ? 2.490 4.890 -9.573 1.00 93.56 120 ALA A C 1
ATOM 895 O O . ALA A 1 120 ? 2.857 5.786 -8.811 1.00 93.56 120 ALA A O 1
ATOM 896 N N . GLN A 1 121 ? 1.219 4.533 -9.713 1.00 96.06 121 GLN A N 1
ATOM 897 C CA . GLN A 1 121 ? 0.112 5.036 -8.907 1.00 96.06 121 GLN A CA 1
ATOM 898 C C . GLN A 1 121 ? -0.492 3.873 -8.126 1.00 96.06 121 GLN A C 1
ATOM 900 O O . GLN A 1 121 ? -0.686 2.795 -8.681 1.00 96.06 121 GLN A O 1
ATOM 905 N N . TYR A 1 122 ? -0.788 4.092 -6.848 1.00 93.94 122 TYR A N 1
ATOM 906 C CA . TYR A 1 122 ? -1.387 3.090 -5.973 1.00 93.94 122 TYR A CA 1
ATOM 907 C C . TYR A 1 122 ? -2.743 3.591 -5.496 1.00 93.94 122 TYR A C 1
ATOM 909 O O . TYR A 1 122 ? -2.818 4.556 -4.737 1.00 93.94 122 TYR A O 1
ATOM 917 N N . ASP A 1 123 ? -3.796 2.904 -5.917 1.00 96.19 123 ASP A N 1
ATOM 918 C CA . ASP A 1 123 ? -5.164 3.175 -5.503 1.00 96.19 123 ASP A CA 1
ATOM 919 C C . ASP A 1 123 ? -5.570 2.113 -4.476 1.00 96.19 123 ASP A C 1
ATOM 921 O O . ASP A 1 123 ? -5.857 0.958 -4.811 1.00 96.19 123 ASP A O 1
ATOM 925 N N . PHE A 1 124 ? -5.536 2.485 -3.196 1.00 94.50 124 PHE A N 1
ATOM 926 C CA . PHE A 1 124 ? -5.926 1.600 -2.101 1.00 94.50 124 PHE A CA 1
ATOM 927 C C . PHE A 1 124 ? -7.433 1.357 -2.129 1.00 94.50 124 PHE A C 1
ATOM 929 O O . PHE A 1 124 ? -8.228 2.295 -2.210 1.00 94.50 124 PHE A O 1
ATOM 936 N N . GLN A 1 125 ? -7.832 0.090 -2.036 1.00 93.75 125 GLN A N 1
ATOM 937 C CA . GLN A 1 125 ? -9.238 -0.243 -1.878 1.00 93.75 125 GLN A CA 1
ATOM 938 C C . GLN A 1 125 ? -9.668 0.060 -0.441 1.00 93.75 125 GLN A C 1
ATOM 940 O O . GLN A 1 125 ? -8.930 -0.263 0.497 1.00 93.75 125 GLN A O 1
ATOM 945 N N . PRO A 1 126 ? -10.850 0.667 -0.244 1.00 87.94 126 PRO A N 1
ATOM 946 C CA . PRO A 1 126 ? -11.374 0.874 1.092 1.00 87.94 126 PRO A CA 1
ATOM 947 C C . PRO A 1 126 ? -11.533 -0.488 1.763 1.00 87.94 126 PRO A C 1
ATOM 949 O O . PRO A 1 126 ? -12.161 -1.396 1.214 1.00 87.94 126 PRO A O 1
ATOM 952 N N .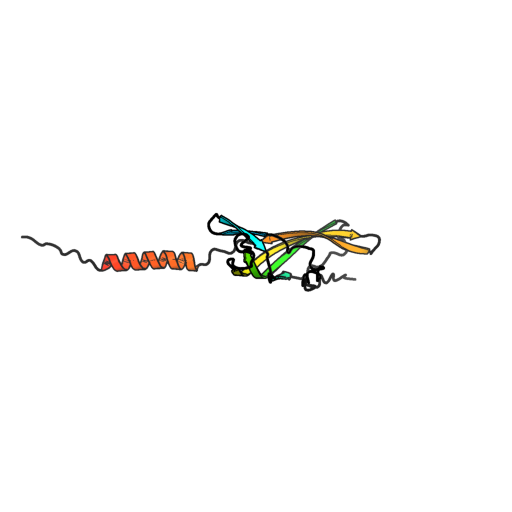 VAL A 1 127 ? -10.947 -0.633 2.949 1.00 81.38 127 VAL A N 1
ATOM 953 C CA . VAL A 1 127 ? -11.175 -1.811 3.782 1.00 81.38 127 VAL A CA 1
ATOM 954 C C . VAL A 1 127 ? -12.648 -1.762 4.186 1.00 81.38 127 VAL A C 1
ATOM 956 O O . VAL A 1 127 ? -13.049 -0.760 4.787 1.00 81.38 127 VAL A O 1
ATOM 959 N N . PRO A 1 128 ? -13.472 -2.774 3.841 1.00 78.25 128 PRO A N 1
ATOM 960 C CA . PRO A 1 128 ? -14.847 -2.822 4.313 1.00 78.25 128 PRO A CA 1
ATOM 961 C C . PRO A 1 128 ? -14.832 -2.646 5.824 1.00 78.25 128 PRO A C 1
ATOM 963 O O . PRO A 1 128 ? -14.040 -3.315 6.495 1.00 78.25 128 PRO A O 1
ATOM 966 N N . GLU A 1 129 ? -15.658 -1.736 6.349 1.00 78.00 129 GLU A N 1
ATOM 967 C CA . GLU A 1 129 ? -15.779 -1.576 7.795 1.00 78.00 129 GLU A CA 1
ATOM 968 C C . GLU A 1 129 ? -15.938 -2.966 8.407 1.00 78.00 129 GLU A C 1
ATOM 970 O O . GLU A 1 129 ? -16.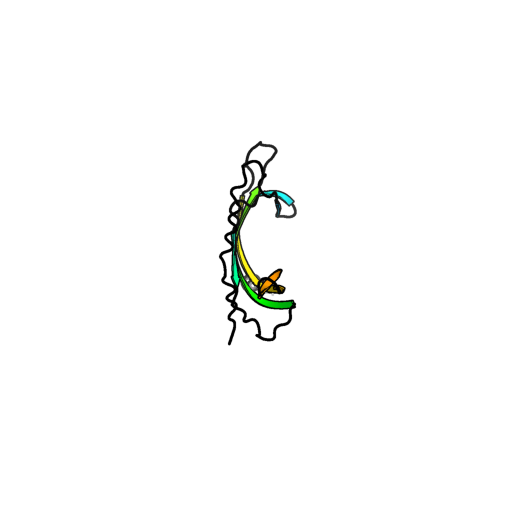784 -3.745 7.942 1.00 78.00 129 GLU A O 1
ATOM 975 N N . PRO A 1 130 ? -15.082 -3.342 9.371 1.00 77.00 130 PRO A N 1
ATOM 976 C CA . PRO A 1 130 ? -15.079 -4.705 9.842 1.00 77.00 130 PRO A CA 1
ATOM 977 C C . PRO A 1 130 ? -16.479 -5.001 10.376 1.00 77.00 130 PRO A C 1
ATOM 979 O O . PRO A 1 130 ? -17.053 -4.209 11.125 1.00 77.00 130 PRO A O 1
ATOM 982 N N . ALA A 1 131 ? -17.046 -6.148 9.988 1.00 84.75 131 ALA A N 1
ATOM 983 C CA . ALA A 1 131 ? -18.382 -6.573 10.413 1.00 84.75 131 ALA A CA 1
ATOM 984 C C . ALA A 1 131 ? -18.542 -6.572 11.946 1.00 84.75 131 ALA A C 1
ATOM 986 O O . ALA A 1 131 ? -19.656 -6.620 12.456 1.00 84.75 131 ALA A O 1
ATOM 987 N N . THR A 1 132 ? -17.435 -6.471 12.685 1.00 83.00 132 THR A N 1
ATOM 988 C CA . THR A 1 132 ? -17.378 -6.191 14.115 1.00 83.00 132 THR A CA 1
ATOM 989 C C . THR A 1 132 ? -18.081 -4.897 14.518 1.00 83.00 132 THR A C 1
ATOM 991 O O . THR A 1 132 ? -18.701 -4.912 15.571 1.00 83.00 132 THR A O 1
ATOM 994 N N . LEU A 1 133 ? -18.066 -3.814 13.729 1.00 87.12 133 LEU A N 1
ATOM 995 C CA . LEU A 1 133 ? -18.831 -2.595 14.040 1.00 87.12 133 LEU A CA 1
ATOM 996 C C . LEU A 1 133 ? -20.336 -2.848 13.948 1.00 87.12 133 LEU A C 1
ATOM 998 O O . LEU A 1 133 ? -21.087 -2.479 14.852 1.00 87.12 133 LEU A O 1
ATOM 1002 N N . PHE A 1 134 ? -20.772 -3.562 12.909 1.00 88.81 134 PHE A N 1
ATOM 1003 C CA . PHE A 1 134 ? -22.159 -4.011 12.795 1.00 88.81 134 PHE A CA 1
ATOM 1004 C C . PHE A 1 134 ? -22.538 -4.967 13.931 1.00 88.81 134 PHE A C 1
ATOM 1006 O O . PHE A 1 134 ? -23.596 -4.815 14.545 1.00 88.81 134 PHE A O 1
ATOM 1013 N N . LEU A 1 135 ? -21.673 -5.927 14.260 1.00 91.69 135 LEU A N 1
ATOM 1014 C CA . LEU A 1 135 ? -21.875 -6.863 15.365 1.00 91.69 135 LEU A CA 1
ATOM 1015 C C . LEU A 1 135 ? -21.924 -6.134 16.715 1.00 91.69 135 LEU A C 1
ATOM 1017 O O . LEU A 1 135 ? -22.735 -6.460 17.574 1.00 91.69 135 LEU A O 1
ATOM 1021 N N . PHE A 1 136 ? -21.082 -5.123 16.898 1.00 93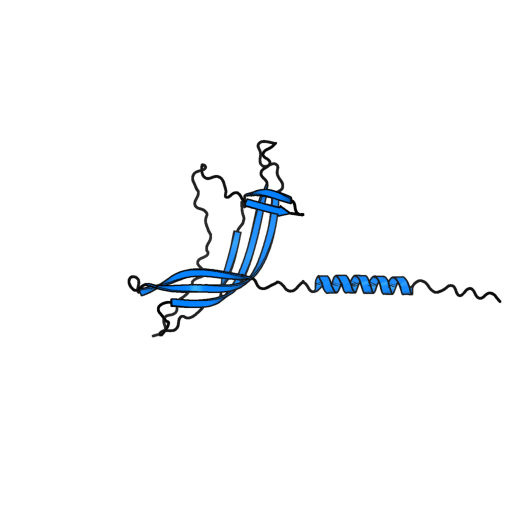.12 136 PHE A N 1
ATOM 1022 C CA . PHE A 1 136 ? -21.036 -4.299 18.096 1.00 93.12 136 PHE A CA 1
ATOM 1023 C C . PHE A 1 136 ? -22.324 -3.489 18.246 1.00 93.12 136 PHE A C 1
ATOM 1025 O O . PHE A 1 136 ? -22.976 -3.561 19.288 1.00 93.12 136 PHE A O 1
ATOM 1032 N N . ALA A 1 137 ? -22.750 -2.796 17.187 1.00 92.81 137 ALA A N 1
ATOM 1033 C CA . ALA A 1 137 ? -23.995 -2.036 17.180 1.00 92.81 137 ALA A CA 1
ATOM 1034 C C . ALA A 1 137 ? -25.209 -2.940 17.454 1.00 92.81 137 ALA A C 1
ATOM 1036 O O . ALA A 1 137 ? -26.024 -2.654 18.332 1.00 92.81 137 ALA A O 1
ATOM 1037 N N . THR A 1 138 ? -25.307 -4.074 16.757 1.00 95.25 138 THR A N 1
ATOM 1038 C CA . THR A 1 138 ? -26.401 -5.041 16.956 1.00 95.25 138 THR A CA 1
ATOM 1039 C C . THR A 1 138 ? -26.350 -5.703 18.334 1.00 95.25 138 THR A C 1
ATOM 1041 O O . THR A 1 138 ? -27.397 -5.905 18.951 1.00 95.25 138 THR A O 1
ATOM 1044 N N . GLY A 1 139 ? -25.157 -5.965 18.869 1.00 95.62 139 GLY A N 1
ATOM 1045 C CA . GLY A 1 139 ? -24.948 -6.474 20.222 1.00 95.62 139 GLY A CA 1
ATOM 1046 C C . GLY A 1 139 ? -25.440 -5.505 21.299 1.00 95.62 139 GLY A C 1
ATOM 1047 O O . GLY A 1 139 ? -26.153 -5.921 22.217 1.00 95.62 139 GLY A O 1
ATOM 1048 N N . ILE A 1 140 ? -25.145 -4.206 21.159 1.00 96.56 140 ILE A N 1
ATOM 1049 C CA . ILE A 1 140 ? -25.659 -3.158 22.057 1.00 96.56 140 ILE A CA 1
ATOM 1050 C C . ILE A 1 140 ? -27.187 -3.095 21.992 1.00 96.56 140 ILE A C 1
ATOM 1052 O O . ILE A 1 140 ? -27.850 -3.088 23.033 1.00 96.56 140 ILE A O 1
ATOM 1056 N N . VAL A 1 141 ? -27.757 -3.094 20.784 1.00 96.50 141 VAL A N 1
ATOM 1057 C CA . VAL A 1 141 ? -29.215 -3.069 20.595 1.00 96.50 141 VAL A CA 1
ATOM 1058 C C . VAL A 1 141 ? -29.870 -4.300 21.234 1.00 96.50 141 VAL A C 1
ATOM 1060 O O . VAL A 1 141 ? -30.870 -4.170 21.945 1.00 96.50 141 VAL A O 1
ATOM 1063 N N . GLY A 1 142 ? -29.281 -5.486 21.061 1.00 96.50 142 GLY A N 1
ATOM 1064 C CA . GLY A 1 142 ? -29.755 -6.725 21.680 1.00 96.50 142 GLY A CA 1
ATOM 1065 C C . GLY A 1 142 ? -29.707 -6.693 23.212 1.00 96.50 142 GLY A C 1
ATOM 1066 O O . GLY A 1 142 ? -30.667 -7.099 23.874 1.00 96.50 142 GLY A O 1
ATOM 1067 N N . LEU A 1 143 ? -28.628 -6.160 23.794 1.00 96.06 143 LEU A N 1
ATOM 1068 C CA . LEU A 1 143 ? -28.502 -5.985 25.246 1.00 96.06 143 LEU A CA 1
ATOM 1069 C C . LEU A 1 143 ? -29.549 -5.009 25.798 1.00 96.06 143 LEU A C 1
ATOM 1071 O O . LEU A 1 143 ? -30.191 -5.312 26.809 1.00 96.06 143 LEU A O 1
ATOM 1075 N N . ALA A 1 144 ? -29.779 -3.886 25.116 1.00 94.69 144 ALA A N 1
ATOM 1076 C CA . ALA A 1 144 ? -30.792 -2.906 25.504 1.00 94.69 144 ALA A CA 1
ATOM 1077 C C . ALA A 1 144 ? -32.215 -3.496 25.456 1.00 94.69 144 ALA A C 1
ATOM 1079 O O . ALA A 1 144 ? -32.994 -3.330 26.402 1.00 94.69 144 ALA A O 1
ATOM 1080 N N . ALA A 1 145 ? -32.546 -4.251 24.402 1.00 95.00 145 ALA A N 1
ATOM 1081 C CA . ALA A 1 145 ? -33.839 -4.928 24.274 1.00 95.00 145 ALA A CA 1
ATOM 1082 C C . ALA A 1 145 ? -34.066 -5.966 25.392 1.00 95.00 145 ALA A C 1
ATOM 1084 O O . ALA A 1 145 ? -35.153 -6.041 25.983 1.00 95.00 145 ALA A O 1
ATOM 1085 N N . ARG A 1 146 ? -33.022 -6.729 25.743 1.00 94.88 146 ARG A N 1
ATOM 1086 C CA . ARG A 1 146 ? -33.073 -7.705 26.841 1.00 94.88 146 ARG A CA 1
ATOM 1087 C C . ARG A 1 146 ? -33.257 -7.034 28.201 1.00 94.88 146 ARG A C 1
ATOM 1089 O O . ARG A 1 146 ? -34.023 -7.543 29.018 1.00 94.88 146 ARG A O 1
ATOM 1096 N N . TYR A 1 1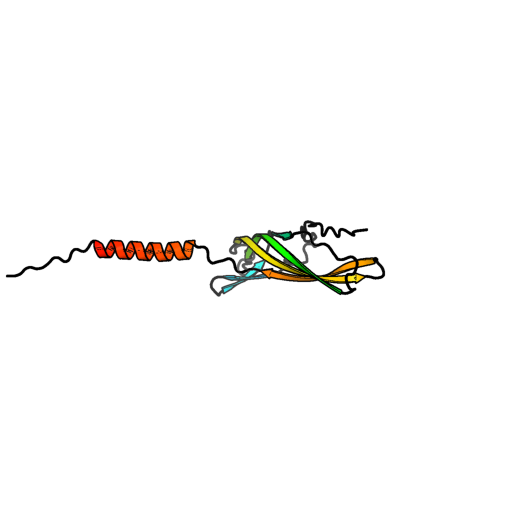47 ? -32.580 -5.912 28.448 1.00 95.06 147 TYR A N 1
ATOM 1097 C CA . TYR A 1 147 ? -32.713 -5.166 29.700 1.00 95.06 147 TYR A CA 1
ATOM 1098 C C . TYR A 1 147 ? -34.141 -4.635 29.889 1.00 95.06 147 TYR A C 1
ATOM 1100 O O . TYR A 1 147 ? -34.741 -4.840 30.944 1.00 95.06 147 TYR A O 1
ATOM 1108 N N . ARG A 1 148 ? -34.738 -4.063 28.834 1.00 90.50 148 ARG A N 1
ATOM 1109 C CA . ARG A 1 148 ? -36.111 -3.531 28.873 1.00 90.50 148 ARG A CA 1
ATOM 1110 C C . ARG A 1 148 ? -37.173 -4.602 29.148 1.00 90.50 148 ARG A C 1
ATOM 1112 O O . ARG A 1 148 ? -38.170 -4.319 29.800 1.00 90.50 148 ARG A O 1
ATOM 1119 N N . SER A 1 149 ? -36.940 -5.838 28.710 1.00 88.12 149 SER A N 1
ATOM 1120 C CA . SER A 1 149 ? -37.873 -6.957 28.916 1.00 88.12 149 SER A CA 1
ATOM 1121 C C . SER A 1 149 ? -37.922 -7.464 30.369 1.00 88.12 149 SER A C 1
ATOM 1123 O O . SER A 1 149 ? -38.801 -8.249 30.711 1.00 88.12 149 SER A O 1
ATOM 1125 N N . ARG A 1 150 ? -36.994 -7.034 31.239 1.00 87.00 150 ARG A N 1
ATOM 1126 C CA . ARG A 1 150 ? -36.915 -7.448 32.655 1.00 87.00 150 ARG A CA 1
ATOM 1127 C C . ARG A 1 150 ? -37.579 -6.484 33.636 1.00 87.00 150 ARG A C 1
ATOM 1129 O O . ARG A 1 150 ? -37.471 -6.697 34.839 1.00 87.00 150 ARG A O 1
ATOM 1136 N N . HIS A 1 151 ? -38.234 -5.428 33.167 1.00 81.31 151 HIS A N 1
ATOM 1137 C CA . HIS A 1 151 ? -39.115 -4.615 34.006 1.00 81.31 151 HIS A CA 1
ATOM 1138 C C . HIS A 1 151 ? -40.561 -5.032 33.731 1.00 81.31 151 HIS A C 1
ATOM 1140 O O . HIS A 1 151 ? -41.213 -4.418 32.883 1.00 81.31 151 HIS A O 1
ATOM 1146 N N . PRO A 1 152 ? -41.067 -6.099 34.385 1.00 68.56 152 PRO A N 1
ATOM 1147 C CA . PRO A 1 152 ? -42.494 -6.358 34.375 1.00 68.56 152 PRO A CA 1
ATOM 1148 C C . PRO A 1 152 ? -43.177 -5.105 34.921 1.00 68.56 152 PRO A C 1
ATOM 1150 O O . PRO A 1 152 ? -42.783 -4.578 35.964 1.00 68.56 152 PRO A O 1
ATOM 1153 N N . LYS A 1 153 ? -44.164 -4.590 34.183 1.00 73.44 153 LYS A N 1
ATOM 1154 C CA . LYS A 1 153 ? -45.083 -3.597 34.729 1.00 73.44 153 LYS A CA 1
ATOM 1155 C C . LYS A 1 153 ? -45.645 -4.210 36.007 1.00 73.44 153 LYS A C 1
ATOM 1157 O O . LYS A 1 153 ? -46.328 -5.226 35.946 1.00 73.44 153 LYS A O 1
ATOM 1162 N N . ASN A 1 154 ? -45.302 -3.629 37.155 1.00 70.25 154 ASN A N 1
ATOM 1163 C CA . ASN A 1 154 ? -46.102 -3.800 38.354 1.00 70.25 154 ASN A CA 1
ATOM 1164 C C . ASN A 1 154 ? -47.461 -3.208 37.994 1.00 70.25 154 ASN A C 1
ATOM 1166 O O . ASN A 1 154 ? -47.649 -1.994 38.074 1.00 70.25 154 ASN A O 1
ATOM 1170 N N . ASP A 1 155 ? -48.357 -4.059 37.503 1.00 69.12 155 ASP A N 1
ATOM 1171 C CA . ASP A 1 155 ? -49.757 -3.726 37.327 1.00 69.12 155 ASP A CA 1
ATOM 1172 C C . ASP A 1 155 ? -50.317 -3.467 38.723 1.00 69.12 155 ASP A C 1
ATOM 1174 O O . ASP A 1 155 ? -50.709 -4.365 39.471 1.00 69.12 155 ASP A O 1
ATOM 1178 N N . SER A 1 156 ? -50.281 -2.190 39.087 1.00 69.38 156 SER A N 1
ATOM 1179 C CA . SER A 1 156 ? -51.011 -1.587 40.186 1.00 69.38 156 SER A CA 1
ATOM 1180 C C . SER A 1 156 ? -52.503 -1.771 39.924 1.00 69.38 156 SER A C 1
ATOM 1182 O O . SER A 1 156 ? -53.182 -0.884 39.409 1.00 69.38 156 SER A O 1
ATOM 1184 N N . SER A 1 157 ? -52.992 -2.959 40.261 1.00 68.69 157 SER A N 1
ATOM 1185 C CA . SER A 1 157 ? -54.409 -3.266 40.379 1.00 68.69 157 SER A CA 1
ATOM 1186 C C . SER A 1 157 ? -54.880 -2.666 41.702 1.00 68.69 157 SER A C 1
ATOM 1188 O O . SER A 1 157 ? -54.808 -3.303 42.749 1.00 68.69 157 SER A O 1
ATOM 1190 N N . GLN A 1 158 ? -55.281 -1.397 41.668 1.00 67.62 158 GLN A N 1
ATOM 1191 C CA . GLN A 1 158 ? -56.211 -0.853 42.650 1.00 67.62 158 GLN A CA 1
ATOM 1192 C C . GLN A 1 158 ? -57.623 -1.037 42.093 1.00 67.62 158 GLN A C 1
ATOM 1194 O O . GLN A 1 158 ? -58.011 -0.316 41.177 1.00 67.62 158 GLN A O 1
ATOM 1199 N N . SER A 1 159 ? -58.362 -2.005 42.636 1.00 65.44 159 SER A N 1
ATOM 1200 C CA . SER A 1 159 ? -59.795 -1.904 42.942 1.00 65.44 159 SER A CA 1
ATOM 1201 C C . SER A 1 159 ? -60.253 -3.125 43.721 1.00 65.44 159 SER A C 1
ATOM 1203 O O . SER A 1 159 ? -59.755 -4.232 43.431 1.00 65.44 159 SER A O 1
#

Radius of gyration: 26.92 Å; chains: 1; bounding box: 86×37×73 Å

pLDDT: mean 80.2, std 19.51, range [29.08, 97.5]